Protein AF-A0A524MM52-F1 (afdb_monomer)

Foldseek 3Di:
DDKFFDFAWWAWDWDDDVPDPDTFTAWTQDPNDIDGAPDGWDWDDDPQKIWTFGDHPQKTWTWMQGNVVRIITGGTMDNPRPPPPPPPPDPPPDDDD

Sequence (97 aa):
MTWIRINQEVDAIVQFHPGSSVPALKAINWQGTRRTFVGMPQIEADLESLTYDIRDKWTRYAIRFDRGRQRWTLEGLDDSWIMAPHELPRPKYFPPP

Mean predicted aligned error: 9.6 Å

Secondary structure (DSSP, 8-state):
---EEEEEE-EEEEEPPTT-SS-EEEEEEETTEEEE--SPPEEEE-SSEEEEEEEETTEEEEEEEETTTTEEEEEEEE-TT---TT-SPPP--PPP-

Structure (mmCIF, N/CA/C/O backbone):
data_AF-A0A524MM52-F1
#
_entry.id   AF-A0A524MM52-F1
#
loop_
_atom_site.group_PDB
_atom_site.id
_atom_site.type_symbol
_atom_site.label_atom_id
_atom_site.label_alt_id
_atom_site.label_comp_id
_atom_site.label_asym_id
_atom_site.label_entity_id
_atom_site.label_seq_id
_atom_site.pdbx_PDB_ins_code
_atom_site.Cartn_x
_atom_site.Cartn_y
_atom_site.Cartn_z
_atom_site.occupancy
_atom_site.B_iso_or_equiv
_atom_site.auth_seq_id
_atom_site.auth_comp_id
_atom_site.auth_asym_id
_atom_site.auth_atom_id
_atom_site.pdbx_PDB_model_num
ATOM 1 N N . MET A 1 1 ? 1.943 -6.769 -21.644 1.00 56.22 1 MET A N 1
ATOM 2 C CA . MET A 1 1 ? 1.578 -6.012 -20.431 1.00 56.22 1 MET A CA 1
ATOM 3 C C . MET A 1 1 ? 0.320 -6.643 -19.884 1.00 56.22 1 MET A C 1
ATOM 5 O O . MET A 1 1 ? -0.733 -6.450 -20.483 1.00 56.22 1 MET A O 1
ATOM 9 N N . THR A 1 2 ? 0.426 -7.446 -18.829 1.00 73.44 2 THR A N 1
ATOM 10 C CA . THR A 1 2 ? -0.749 -8.101 -18.242 1.00 73.44 2 THR A CA 1
ATOM 11 C C . THR A 1 2 ? -0.868 -7.645 -16.802 1.00 73.44 2 THR A C 1
ATOM 13 O O . THR A 1 2 ? -0.165 -8.134 -15.929 1.00 73.44 2 THR A O 1
ATOM 16 N N . TRP A 1 3 ? -1.748 -6.676 -16.566 1.00 80.69 3 TRP A N 1
ATOM 17 C CA . TRP A 1 3 ? -2.129 -6.295 -15.213 1.00 80.69 3 TRP A CA 1
ATOM 18 C C . TRP A 1 3 ? -2.826 -7.474 -14.530 1.00 80.69 3 TRP A C 1
ATOM 20 O O . TRP A 1 3 ? -3.850 -7.956 -15.024 1.00 80.69 3 TRP A O 1
ATOM 30 N N . ILE A 1 4 ? -2.300 -7.922 -13.392 1.00 86.12 4 ILE A N 1
ATOM 31 C CA . ILE A 1 4 ? -2.889 -9.012 -12.616 1.00 86.12 4 ILE A CA 1
ATOM 32 C C . ILE A 1 4 ? -3.765 -8.401 -11.526 1.00 86.12 4 ILE A C 1
ATOM 34 O O . ILE A 1 4 ? -3.267 -7.759 -10.602 1.00 86.12 4 ILE A O 1
ATOM 38 N N . ARG A 1 5 ? -5.083 -8.613 -11.617 1.00 88.75 5 ARG A N 1
ATOM 39 C CA . ARG A 1 5 ? -6.022 -8.264 -10.538 1.00 88.75 5 ARG A CA 1
ATOM 40 C C . ARG A 1 5 ? -5.958 -9.321 -9.437 1.00 88.75 5 ARG A C 1
ATOM 42 O O . ARG A 1 5 ? -6.085 -10.505 -9.731 1.00 88.75 5 ARG A O 1
ATOM 49 N N . ILE A 1 6 ? -5.794 -8.885 -8.189 1.00 90.44 6 ILE A N 1
ATOM 50 C CA . ILE A 1 6 ? -5.639 -9.763 -7.016 1.00 90.44 6 ILE A CA 1
ATOM 51 C C . ILE A 1 6 ? -6.786 -9.541 -6.025 1.00 90.44 6 ILE A C 1
ATOM 53 O O . ILE A 1 6 ? -7.436 -10.506 -5.637 1.00 90.44 6 ILE A O 1
ATOM 57 N N . ASN A 1 7 ? -7.073 -8.286 -5.656 1.00 93.25 7 ASN A N 1
ATOM 58 C CA . ASN A 1 7 ? -8.100 -7.911 -4.672 1.00 93.25 7 ASN A CA 1
ATOM 59 C C . ASN A 1 7 ? -8.019 -8.710 -3.358 1.00 93.25 7 ASN A C 1
ATOM 61 O O . ASN A 1 7 ? -9.012 -9.273 -2.894 1.00 93.25 7 ASN A O 1
ATOM 65 N N . GLN A 1 8 ? -6.832 -8.758 -2.756 1.00 95.31 8 GLN A N 1
ATOM 66 C CA . GLN A 1 8 ? -6.579 -9.511 -1.529 1.00 95.31 8 GLN A CA 1
ATOM 67 C C . GLN A 1 8 ? -6.246 -8.584 -0.359 1.00 95.31 8 GLN A C 1
ATOM 69 O O . GLN A 1 8 ? -5.441 -7.668 -0.503 1.00 95.31 8 GLN A O 1
ATOM 74 N N . GLU A 1 9 ? -6.831 -8.847 0.809 1.00 96.69 9 GLU A N 1
ATOM 75 C CA . GLU A 1 9 ? -6.462 -8.173 2.058 1.00 96.69 9 GLU A CA 1
ATOM 76 C C . GLU A 1 9 ? -5.030 -8.540 2.473 1.00 96.69 9 GLU A C 1
ATOM 78 O O . GLU A 1 9 ? -4.629 -9.704 2.406 1.00 96.69 9 GLU A O 1
ATOM 83 N N . VAL A 1 10 ? -4.249 -7.537 2.866 1.00 96.56 10 VAL A N 1
ATOM 84 C CA . VAL A 1 10 ? -2.836 -7.679 3.241 1.00 96.56 10 VAL A CA 1
ATOM 85 C C . VAL A 1 10 ? -2.555 -6.915 4.523 1.00 96.56 10 VAL A C 1
ATOM 87 O O . VAL A 1 10 ? -3.169 -5.882 4.779 1.00 96.56 10 VAL A O 1
ATOM 90 N N . ASP A 1 11 ? -1.577 -7.368 5.301 1.00 96.31 11 ASP A N 1
ATOM 91 C CA . ASP A 1 11 ? -1.061 -6.559 6.404 1.00 96.31 11 ASP A CA 1
ATOM 92 C C . ASP A 1 11 ? -0.086 -5.522 5.853 1.00 96.31 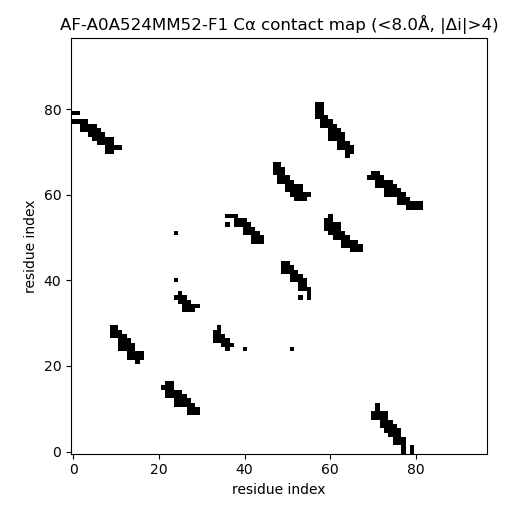11 ASP A C 1
ATOM 94 O O . ASP A 1 11 ? 0.820 -5.862 5.089 1.00 96.31 11 ASP A O 1
ATOM 98 N N . ALA A 1 12 ? -0.234 -4.263 6.259 1.00 94.50 12 ALA A N 1
ATOM 99 C CA . ALA A 1 12 ? 0.636 -3.178 5.827 1.00 94.50 12 ALA A CA 1
ATOM 100 C C . ALA A 1 12 ? 1.467 -2.622 6.984 1.00 94.50 12 ALA A C 1
ATOM 102 O O . ALA A 1 12 ? 0.978 -2.388 8.087 1.00 94.50 12 ALA A O 1
ATOM 103 N N . ILE A 1 13 ? 2.736 -2.346 6.701 1.00 94.38 13 ILE A N 1
ATOM 104 C CA . ILE A 1 13 ? 3.626 -1.595 7.580 1.00 94.38 13 ILE A CA 1
ATOM 105 C C . ILE A 1 13 ? 3.693 -0.178 7.038 1.00 94.38 13 ILE A C 1
ATOM 107 O O . ILE A 1 13 ? 4.143 0.049 5.911 1.00 94.38 13 ILE A O 1
ATOM 111 N N . VAL A 1 14 ? 3.281 0.777 7.861 1.00 93.00 14 VAL A N 1
ATOM 112 C CA . VAL A 1 14 ? 3.227 2.192 7.504 1.00 93.00 14 VAL A CA 1
ATOM 113 C C . VAL A 1 14 ? 4.059 3.033 8.458 1.00 93.00 14 VAL A C 1
ATOM 115 O O . VAL A 1 14 ? 4.237 2.693 9.626 1.00 93.00 14 VAL A O 1
ATOM 118 N N . GLN A 1 15 ? 4.560 4.155 7.955 1.00 90.56 15 GLN A N 1
ATOM 119 C CA . GLN A 1 15 ? 5.198 5.191 8.751 1.00 90.56 15 GLN A CA 1
ATOM 120 C C . GLN A 1 15 ? 4.335 6.451 8.711 1.00 90.56 15 GLN A C 1
ATOM 122 O O . GLN A 1 15 ? 3.991 6.944 7.638 1.00 90.56 15 GLN A O 1
ATOM 127 N N . PHE A 1 16 ? 4.015 6.991 9.883 1.00 87.62 16 PHE A N 1
ATOM 128 C CA . PHE A 1 16 ? 3.370 8.293 10.001 1.00 87.62 16 PHE A CA 1
ATOM 129 C C . PHE A 1 16 ? 4.438 9.366 10.179 1.00 87.62 16 PHE A C 1
ATOM 131 O O . PHE A 1 16 ? 5.300 9.258 11.052 1.00 87.62 16 PHE A O 1
ATOM 138 N N . HIS A 1 17 ? 4.389 10.390 9.333 1.00 84.62 17 HIS A N 1
ATOM 139 C CA . HIS A 1 17 ? 5.267 11.547 9.438 1.00 84.62 17 HIS A CA 1
ATOM 140 C C . HIS A 1 17 ? 4.499 12.714 10.067 1.00 84.62 17 HIS A C 1
ATOM 142 O O . HIS A 1 17 ? 3.362 12.967 9.656 1.00 84.62 17 HIS A O 1
ATOM 148 N N . PRO A 1 18 ? 5.095 13.445 11.027 1.00 87.06 18 PRO A N 1
ATOM 149 C CA . PRO A 1 18 ? 4.509 14.682 11.530 1.00 87.06 18 PRO A CA 1
ATOM 150 C C . PRO A 1 18 ? 4.205 15.641 10.372 1.00 87.06 18 PRO A C 1
ATOM 152 O O . PRO A 1 18 ? 5.065 15.886 9.530 1.00 87.06 18 PRO A O 1
ATOM 155 N N . GLY A 1 19 ? 2.973 16.151 10.313 1.00 82.31 19 GLY A N 1
ATOM 156 C CA . GLY A 1 19 ? 2.515 17.046 9.244 1.00 82.31 19 GLY A CA 1
ATOM 157 C C . GLY A 1 19 ? 1.981 16.355 7.981 1.00 82.31 19 GLY A C 1
ATOM 158 O O . GLY A 1 19 ? 1.460 17.047 7.111 1.00 82.31 19 GLY A O 1
ATOM 159 N N . SER A 1 20 ? 2.042 15.021 7.876 1.00 82.19 20 SER A N 1
ATOM 160 C CA . SER A 1 20 ? 1.399 14.277 6.784 1.00 82.19 20 SER A CA 1
ATOM 161 C C . SER A 1 20 ? 0.012 13.784 7.194 1.00 82.19 20 SER A C 1
ATOM 163 O O . SER A 1 20 ? -0.140 13.112 8.213 1.00 82.19 20 SER A O 1
ATOM 165 N N . SER A 1 21 ? -0.999 14.054 6.368 1.00 81.50 21 SER A N 1
ATOM 166 C CA . SER A 1 21 ? -2.359 13.508 6.516 1.00 81.50 21 SER A CA 1
ATOM 167 C C . SER A 1 21 ? -2.501 12.079 5.977 1.00 81.50 21 SER A C 1
ATOM 169 O O . SER A 1 21 ? -3.566 11.468 6.086 1.00 81.50 21 SER A O 1
ATOM 171 N N . VAL A 1 22 ? -1.431 11.548 5.380 1.00 86.81 22 VAL A N 1
ATOM 172 C CA . VAL A 1 22 ? -1.406 10.273 4.667 1.00 86.81 22 VAL A CA 1
ATOM 173 C C . VAL A 1 22 ? -0.249 9.418 5.199 1.00 86.81 22 VAL A C 1
ATOM 175 O O . VAL A 1 22 ? 0.889 9.901 5.253 1.00 86.81 22 VAL A O 1
ATOM 178 N N . PRO A 1 23 ? -0.495 8.155 5.599 1.00 88.56 23 PRO A N 1
ATOM 179 C CA . PRO A 1 23 ? 0.576 7.254 6.004 1.00 88.56 23 PRO A CA 1
ATOM 180 C C . PRO A 1 23 ? 1.475 6.902 4.817 1.00 88.56 23 PRO A C 1
ATOM 182 O O . PRO A 1 23 ? 0.993 6.610 3.722 1.00 88.56 23 PRO A O 1
ATOM 185 N N . ALA A 1 24 ? 2.786 6.866 5.044 1.00 89.88 24 ALA A N 1
ATOM 186 C CA . ALA A 1 24 ? 3.741 6.367 4.066 1.00 89.88 24 ALA A CA 1
ATOM 187 C C . ALA A 1 24 ? 3.796 4.835 4.137 1.00 89.88 24 ALA A C 1
ATOM 189 O O . ALA A 1 24 ? 4.269 4.272 5.128 1.00 89.88 24 ALA A O 1
ATOM 190 N N . LEU A 1 25 ? 3.330 4.156 3.089 1.00 91.88 25 LEU A N 1
ATOM 191 C CA . LEU A 1 25 ? 3.375 2.699 2.993 1.00 91.88 25 LEU A CA 1
ATOM 192 C C . LEU A 1 25 ? 4.820 2.213 2.791 1.00 91.88 25 LEU A C 1
ATOM 194 O O . LEU A 1 25 ? 5.474 2.580 1.820 1.00 91.88 25 LEU A O 1
ATOM 198 N N . LYS A 1 26 ? 5.330 1.401 3.726 1.00 93.25 26 LYS A N 1
ATOM 199 C CA . LYS A 1 26 ? 6.715 0.892 3.722 1.00 93.25 26 LYS A CA 1
ATOM 200 C C . LYS A 1 26 ? 6.819 -0.551 3.273 1.00 93.25 26 LYS A C 1
ATOM 202 O O . LYS A 1 26 ? 7.802 -0.922 2.639 1.00 93.25 26 LYS A O 1
ATOM 207 N N . ALA A 1 27 ? 5.858 -1.381 3.651 1.00 94.56 27 ALA A N 1
ATOM 208 C CA . ALA A 1 27 ? 5.845 -2.777 3.257 1.00 94.56 27 ALA A CA 1
ATOM 209 C C . ALA A 1 27 ? 4.437 -3.356 3.341 1.00 94.56 27 ALA A C 1
ATOM 211 O O . ALA A 1 27 ? 3.601 -2.840 4.080 1.00 94.56 27 ALA A O 1
ATOM 212 N N . ILE A 1 28 ? 4.225 -4.473 2.655 1.00 95.25 28 ILE A N 1
ATOM 213 C CA . ILE A 1 28 ? 3.089 -5.363 2.899 1.00 95.25 28 ILE A CA 1
ATOM 214 C C . ILE A 1 28 ? 3.567 -6.775 3.212 1.00 95.25 28 ILE A C 1
ATOM 216 O O . ILE A 1 28 ? 4.649 -7.187 2.784 1.00 95.25 28 ILE A O 1
ATOM 220 N N . ASN A 1 29 ? 2.749 -7.527 3.936 1.00 95.38 29 ASN A N 1
ATOM 221 C CA . ASN A 1 29 ? 2.867 -8.969 4.040 1.00 95.38 29 ASN A CA 1
ATOM 222 C C . ASN A 1 29 ? 1.857 -9.614 3.092 1.00 95.38 29 ASN A C 1
ATOM 224 O O . ASN A 1 29 ? 0.648 -9.455 3.253 1.00 95.38 29 ASN A O 1
ATOM 228 N N . TRP A 1 30 ? 2.357 -10.321 2.085 1.00 92.06 30 TRP A N 1
ATOM 229 C CA . TRP A 1 30 ? 1.527 -10.962 1.074 1.00 92.06 30 TRP A CA 1
ATOM 230 C C . TRP A 1 30 ? 2.065 -12.362 0.787 1.00 92.06 30 TRP A C 1
ATOM 232 O O . TRP A 1 30 ? 3.261 -12.540 0.559 1.00 92.06 30 TRP A O 1
ATOM 242 N N . GLN A 1 31 ? 1.186 -13.368 0.849 1.00 90.81 31 GLN A N 1
ATOM 243 C CA . GLN A 1 31 ? 1.541 -14.789 0.694 1.00 90.81 31 GLN A CA 1
ATOM 244 C C . GLN A 1 31 ? 2.673 -15.248 1.638 1.00 90.81 31 GLN A C 1
ATOM 246 O O . GLN A 1 31 ? 3.578 -15.981 1.246 1.00 90.81 31 GLN A O 1
ATOM 251 N N . GLY A 1 32 ? 2.663 -14.765 2.885 1.00 89.31 32 GLY A N 1
ATOM 252 C CA . GLY A 1 32 ? 3.689 -15.084 3.887 1.00 89.31 32 GLY A CA 1
ATOM 253 C C . GLY A 1 32 ? 5.059 -14.449 3.626 1.00 89.31 32 GLY A C 1
ATOM 254 O O . GLY A 1 32 ? 6.007 -14.721 4.358 1.00 89.31 32 GLY A O 1
ATOM 255 N N . THR A 1 33 ? 5.180 -13.602 2.599 1.00 90.50 33 THR A N 1
ATOM 256 C CA . THR A 1 33 ? 6.413 -12.893 2.260 1.00 90.50 33 THR A CA 1
ATOM 257 C C . THR A 1 33 ? 6.243 -11.396 2.481 1.00 90.50 33 THR A C 1
ATOM 259 O O . THR A 1 33 ? 5.343 -10.756 1.932 1.00 90.50 33 THR A O 1
ATOM 262 N N . ARG A 1 34 ? 7.177 -10.799 3.226 1.00 93.88 34 ARG A N 1
ATOM 263 C CA . ARG A 1 34 ? 7.256 -9.345 3.369 1.00 93.88 34 ARG A CA 1
ATOM 264 C C . ARG A 1 34 ? 7.829 -8.716 2.098 1.00 93.88 34 ARG A C 1
ATOM 266 O O . ARG A 1 34 ? 8.971 -8.981 1.726 1.00 93.88 34 ARG A O 1
ATOM 273 N N . ARG A 1 35 ? 7.059 -7.832 1.467 1.00 91.00 35 ARG A N 1
ATOM 274 C CA . ARG A 1 35 ? 7.485 -6.988 0.345 1.00 91.00 35 ARG A CA 1
ATOM 275 C C . ARG A 1 35 ? 7.746 -5.584 0.868 1.00 91.00 35 ARG A C 1
ATOM 277 O O . ARG A 1 35 ? 6.811 -4.898 1.263 1.00 91.00 35 ARG A O 1
ATOM 284 N N . THR A 1 36 ? 9.014 -5.188 0.924 1.00 92.44 36 THR A N 1
ATOM 285 C CA . THR A 1 36 ? 9.424 -3.843 1.348 1.00 92.44 36 THR A CA 1
ATOM 286 C C . THR A 1 36 ? 9.562 -2.946 0.128 1.00 92.44 36 THR A C 1
ATOM 288 O O . THR A 1 36 ? 10.215 -3.327 -0.838 1.00 92.44 36 THR A O 1
ATOM 291 N N . PHE A 1 37 ? 8.984 -1.753 0.195 1.00 90.25 37 PHE A N 1
ATOM 292 C CA . PHE A 1 37 ? 9.001 -0.773 -0.879 1.00 90.25 37 PHE A CA 1
ATOM 293 C C . PHE A 1 37 ? 10.087 0.272 -0.633 1.00 90.25 37 PHE A C 1
ATOM 295 O O . PHE A 1 37 ? 10.184 0.835 0.459 1.00 90.25 37 PHE A O 1
ATOM 302 N N . VAL A 1 38 ? 10.910 0.521 -1.650 1.00 83.12 38 VAL A N 1
ATOM 303 C CA . VAL A 1 38 ? 12.011 1.498 -1.583 1.00 83.12 38 VAL A CA 1
ATOM 304 C C . VAL A 1 38 ? 11.632 2.827 -2.254 1.00 83.12 38 VAL A C 1
ATOM 306 O O . VAL A 1 38 ? 12.177 3.871 -1.905 1.00 83.12 38 VAL A O 1
ATOM 309 N N . GLY A 1 39 ? 10.681 2.804 -3.193 1.00 72.12 39 GLY A N 1
ATOM 310 C CA . GLY A 1 39 ? 10.218 3.983 -3.928 1.00 72.12 39 GLY A CA 1
ATOM 311 C C . GLY A 1 39 ? 9.209 4.846 -3.165 1.00 72.12 39 GLY A C 1
ATOM 312 O O . GLY A 1 39 ? 8.597 4.410 -2.190 1.00 72.12 39 GLY A O 1
ATOM 313 N N . MET A 1 40 ? 9.014 6.078 -3.643 1.00 78.12 40 MET A N 1
ATOM 314 C CA . MET A 1 40 ? 7.906 6.927 -3.204 1.00 78.12 40 MET A CA 1
ATOM 315 C C . MET A 1 40 ? 6.635 6.532 -3.971 1.00 78.12 40 MET A C 1
ATOM 317 O O . MET A 1 40 ? 6.645 6.623 -5.200 1.00 78.12 40 MET A O 1
ATOM 321 N N . PRO A 1 41 ? 5.562 6.088 -3.290 1.00 86.62 41 PRO A N 1
ATOM 322 C CA . PRO A 1 41 ? 4.284 5.860 -3.948 1.00 86.62 41 PRO A CA 1
ATOM 323 C C . PRO A 1 41 ? 3.741 7.152 -4.549 1.00 86.62 41 PRO A C 1
ATOM 325 O O . PRO A 1 41 ? 3.812 8.207 -3.914 1.00 86.62 41 PRO A O 1
ATOM 328 N N . GLN A 1 42 ? 3.099 7.046 -5.708 1.00 90.31 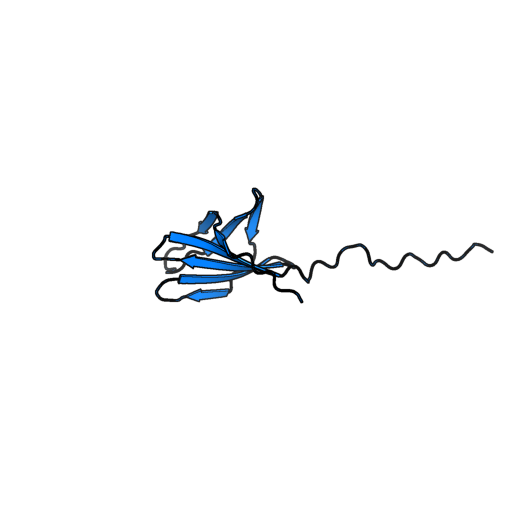42 GLN A N 1
ATOM 329 C CA . GLN A 1 42 ? 2.072 8.014 -6.070 1.00 90.31 42 GLN A CA 1
ATOM 330 C C . GLN A 1 42 ? 0.821 7.673 -5.259 1.00 90.31 42 GLN A C 1
ATOM 332 O O . GLN A 1 42 ? 0.423 6.510 -5.191 1.00 90.31 42 GLN A O 1
ATOM 337 N N . ILE A 1 43 ? 0.244 8.674 -4.595 1.00 91.75 43 ILE A N 1
ATOM 338 C CA . ILE A 1 43 ? -0.901 8.472 -3.710 1.00 91.75 43 ILE A CA 1
ATOM 339 C C . ILE A 1 43 ? -2.068 9.300 -4.215 1.00 91.75 43 ILE A C 1
ATOM 341 O O . ILE A 1 43 ? -1.961 10.518 -4.350 1.00 91.75 43 ILE A O 1
ATOM 345 N N . GLU A 1 44 ? -3.185 8.628 -4.441 1.00 92.69 44 GLU A N 1
ATOM 346 C CA . GLU A 1 44 ? -4.475 9.240 -4.717 1.00 92.69 44 GLU A CA 1
ATOM 347 C C . GLU A 1 44 ? -5.339 9.095 -3.467 1.00 92.69 44 GLU A C 1
ATOM 349 O O . GLU A 1 44 ? -5.450 8.014 -2.887 1.00 92.69 44 GLU A O 1
ATOM 354 N N . ALA A 1 45 ? -5.879 10.212 -2.989 1.00 90.75 45 ALA A N 1
ATOM 355 C CA . ALA A 1 45 ? -6.619 10.265 -1.740 1.00 90.75 45 ALA A CA 1
ATOM 356 C C . ALA A 1 45 ? -8.073 10.639 -2.005 1.00 90.75 45 ALA A C 1
ATOM 358 O O . ALA A 1 45 ? -8.355 11.748 -2.453 1.00 90.75 45 ALA A O 1
ATOM 359 N N . ASP A 1 46 ? -8.971 9.736 -1.632 1.00 90.06 46 ASP A N 1
ATOM 360 C CA . ASP A 1 46 ? -10.407 9.966 -1.585 1.00 90.06 46 ASP A CA 1
ATOM 361 C C . ASP A 1 46 ? -10.877 10.128 -0.133 1.00 90.06 46 ASP A C 1
ATOM 363 O O . ASP A 1 46 ? -10.147 9.864 0.831 1.00 90.06 46 ASP A O 1
ATOM 367 N N . LEU A 1 47 ? -12.135 10.544 0.037 1.00 89.06 47 LEU A N 1
ATOM 368 C CA . LEU A 1 47 ? -12.763 10.683 1.356 1.00 89.06 47 LEU A CA 1
ATOM 369 C C . LEU A 1 47 ? -12.732 9.370 2.153 1.00 89.06 47 LEU A C 1
ATOM 371 O O . LEU A 1 47 ? -12.455 9.378 3.352 1.00 89.06 47 LEU A O 1
ATOM 375 N N . GLU A 1 48 ? -12.979 8.244 1.483 1.00 92.81 48 GLU A N 1
ATOM 376 C CA . GLU A 1 48 ? -13.103 6.933 2.127 1.00 92.81 48 GLU A CA 1
ATOM 377 C C . GLU A 1 48 ? -11.863 6.052 1.961 1.00 92.81 48 GLU A C 1
ATOM 379 O O . GLU A 1 48 ? -11.709 5.065 2.682 1.00 92.81 48 GLU A O 1
ATOM 384 N N . SER A 1 49 ? -10.952 6.389 1.043 1.00 94.94 49 SER A N 1
ATOM 385 C CA . SER A 1 49 ? -9.823 5.515 0.732 1.00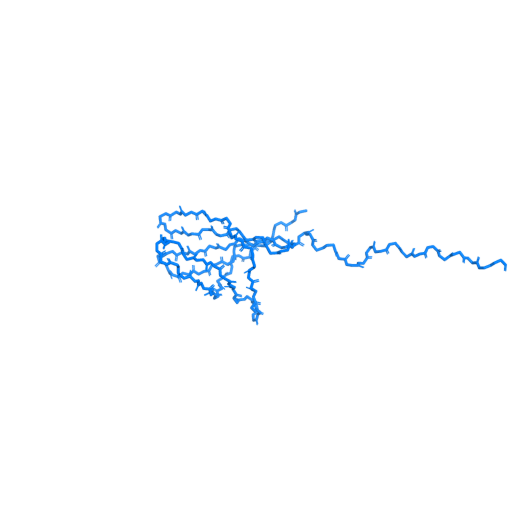 94.94 49 SER A CA 1
ATOM 386 C C . SER A 1 49 ? -8.551 6.250 0.318 1.00 94.94 49 SER A C 1
ATOM 388 O O . SER A 1 49 ? -8.555 7.442 0.028 1.00 94.94 49 SER A O 1
ATOM 390 N N . LEU A 1 50 ? -7.432 5.537 0.362 1.00 94.44 50 LEU A N 1
ATOM 391 C CA . LEU A 1 50 ? -6.143 5.974 -0.154 1.00 94.44 50 LEU A CA 1
ATOM 392 C C . LEU A 1 50 ? -5.627 4.903 -1.105 1.00 94.44 50 LEU A C 1
ATOM 394 O O . LEU A 1 50 ? -5.454 3.759 -0.688 1.00 94.44 50 LEU A O 1
ATOM 398 N N . THR A 1 51 ? -5.345 5.270 -2.344 1.00 95.19 51 THR A N 1
ATOM 399 C CA . THR A 1 51 ? -4.788 4.370 -3.352 1.00 95.19 51 THR A CA 1
ATOM 400 C C . THR A 1 51 ? -3.315 4.688 -3.538 1.00 95.19 51 THR A C 1
ATOM 402 O O . THR A 1 51 ? -2.932 5.825 -3.797 1.00 95.19 51 THR A O 1
ATOM 405 N N . TYR A 1 52 ? -2.483 3.67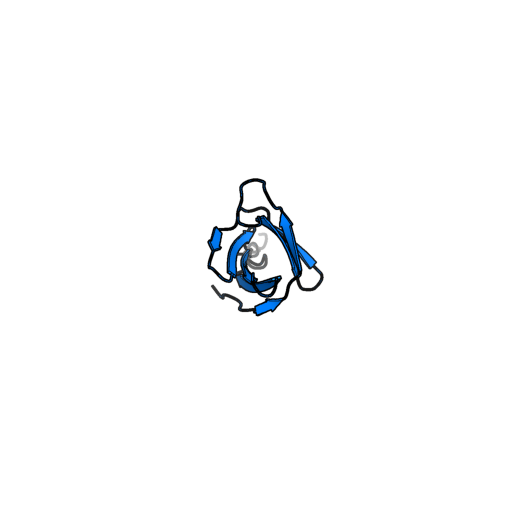0 -3.376 1.00 94.44 52 TYR A N 1
ATOM 406 C CA . TYR A 1 52 ? -1.036 3.726 -3.473 1.00 94.44 52 TYR A CA 1
ATOM 407 C C . TYR A 1 52 ? -0.603 2.990 -4.729 1.00 94.44 52 TYR A C 1
ATOM 409 O O . TYR A 1 52 ? -0.774 1.774 -4.835 1.00 94.44 52 TYR A O 1
ATOM 417 N N . ASP A 1 53 ? 0.011 3.725 -5.644 1.00 93.25 53 ASP A N 1
ATOM 418 C CA . ASP A 1 53 ? 0.703 3.172 -6.794 1.00 93.25 53 ASP A CA 1
ATOM 419 C C . ASP A 1 53 ? 2.201 3.148 -6.512 1.00 93.25 53 ASP A C 1
ATOM 421 O O . ASP A 1 53 ? 2.857 4.189 -6.406 1.00 93.25 53 ASP A O 1
ATOM 425 N N . ILE A 1 54 ? 2.740 1.948 -6.316 1.00 91.75 54 ILE A N 1
ATOM 426 C CA . ILE A 1 54 ? 4.132 1.751 -5.929 1.00 91.75 54 ILE A CA 1
ATOM 427 C C . ILE A 1 54 ? 4.861 1.028 -7.039 1.00 91.75 54 ILE A C 1
ATOM 429 O O . ILE A 1 54 ? 4.541 -0.110 -7.373 1.00 91.75 54 ILE A O 1
ATOM 433 N N . ARG A 1 55 ? 5.929 1.648 -7.533 1.00 88.19 55 ARG A N 1
ATOM 434 C CA . ARG A 1 55 ? 6.899 0.983 -8.396 1.00 88.19 55 ARG A CA 1
ATOM 435 C C . ARG A 1 55 ? 8.107 0.552 -7.574 1.00 88.19 55 ARG A C 1
ATOM 437 O O . ARG A 1 55 ? 8.889 1.390 -7.130 1.00 88.19 55 ARG A O 1
ATOM 444 N N . ASP A 1 56 ? 8.268 -0.753 -7.397 1.00 85.06 56 ASP A N 1
ATOM 445 C CA . ASP A 1 56 ? 9.473 -1.350 -6.824 1.00 85.06 56 ASP A CA 1
ATOM 446 C C . ASP A 1 56 ? 10.214 -2.135 -7.908 1.00 85.06 56 ASP A C 1
ATOM 448 O O . ASP A 1 56 ? 9.763 -3.183 -8.374 1.00 85.06 56 ASP A O 1
ATOM 452 N N . LYS A 1 57 ? 11.359 -1.594 -8.341 1.00 82.31 57 LYS A N 1
ATOM 453 C CA . LYS A 1 57 ? 12.156 -2.106 -9.466 1.00 82.31 57 LYS A CA 1
ATOM 454 C C . LYS A 1 57 ? 11.305 -2.274 -10.738 1.00 82.31 57 LYS A C 1
ATOM 456 O O . LYS A 1 57 ? 10.978 -1.303 -11.423 1.00 82.31 57 LYS A O 1
ATOM 461 N N . TRP A 1 58 ? 10.961 -3.521 -11.034 1.00 81.81 58 TRP A N 1
ATOM 462 C CA . TRP A 1 58 ? 10.278 -3.996 -12.230 1.00 81.81 58 TRP A CA 1
ATOM 463 C C . TRP A 1 58 ? 8.804 -4.311 -11.977 1.00 81.81 58 TRP A C 1
ATOM 465 O O . TRP A 1 58 ? 8.081 -4.617 -12.920 1.00 81.81 58 TRP A O 1
ATOM 475 N N . THR A 1 59 ? 8.364 -4.232 -10.720 1.00 86.50 59 THR A N 1
ATOM 476 C CA . THR A 1 59 ? 7.004 -4.566 -10.324 1.00 86.50 59 THR A CA 1
ATOM 477 C C . THR A 1 59 ? 6.266 -3.312 -9.882 1.00 86.50 59 THR A C 1
ATOM 479 O O . THR A 1 59 ? 6.743 -2.548 -9.040 1.00 86.50 59 THR A O 1
ATOM 482 N N . ARG A 1 60 ? 5.087 -3.096 -10.456 1.00 90.31 60 ARG A N 1
ATOM 483 C CA . ARG A 1 60 ? 4.128 -2.091 -10.002 1.00 90.31 60 ARG A CA 1
ATOM 484 C C . ARG A 1 60 ? 3.095 -2.769 -9.112 1.00 90.31 60 ARG A C 1
ATOM 486 O O . ARG A 1 60 ? 2.623 -3.847 -9.453 1.00 90.31 60 ARG A O 1
ATOM 493 N N . TYR A 1 61 ? 2.743 -2.140 -8.001 1.00 91.94 61 TYR A N 1
ATOM 494 C CA . TYR A 1 61 ? 1.736 -2.596 -7.049 1.00 91.94 61 TYR A CA 1
ATOM 495 C C . TYR A 1 61 ? 0.676 -1.504 -6.907 1.00 91.94 61 TYR A C 1
ATOM 497 O O . TYR A 1 61 ? 1.031 -0.352 -6.663 1.00 91.94 61 TYR A O 1
ATOM 505 N N . ALA A 1 62 ? -0.602 -1.866 -7.019 1.00 94.69 62 ALA A N 1
ATOM 506 C CA . ALA A 1 62 ? -1.712 -1.011 -6.605 1.00 94.69 62 ALA A CA 1
ATOM 507 C C . ALA A 1 62 ? -2.255 -1.517 -5.274 1.00 94.69 62 ALA A C 1
ATOM 509 O O . ALA A 1 62 ? -2.703 -2.663 -5.167 1.00 94.69 62 ALA A O 1
ATOM 510 N N . ILE A 1 63 ? -2.187 -0.672 -4.253 1.00 95.50 63 ILE A N 1
ATOM 511 C CA . ILE A 1 63 ? -2.598 -1.007 -2.895 1.00 95.50 63 ILE A CA 1
ATOM 512 C C . ILE A 1 63 ? -3.580 0.050 -2.415 1.00 95.50 63 ILE A C 1
ATOM 514 O O . ILE A 1 63 ? -3.263 1.232 -2.423 1.00 95.50 63 ILE A O 1
ATOM 518 N N . ARG A 1 64 ? -4.749 -0.366 -1.940 1.00 96.50 64 ARG A N 1
ATOM 519 C CA . ARG A 1 64 ? -5.763 0.535 -1.394 1.00 96.50 64 ARG A CA 1
ATOM 520 C C . ARG A 1 64 ? -5.877 0.379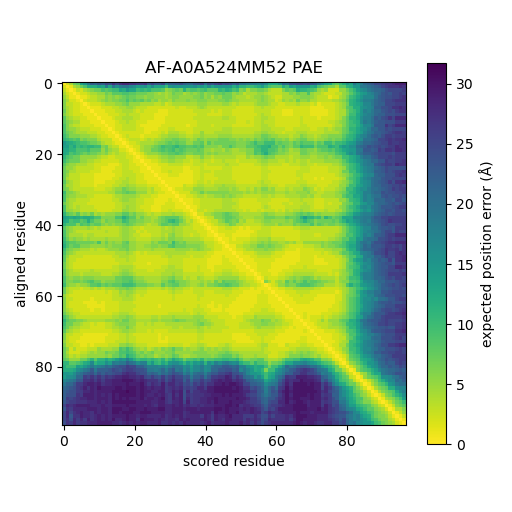 0.113 1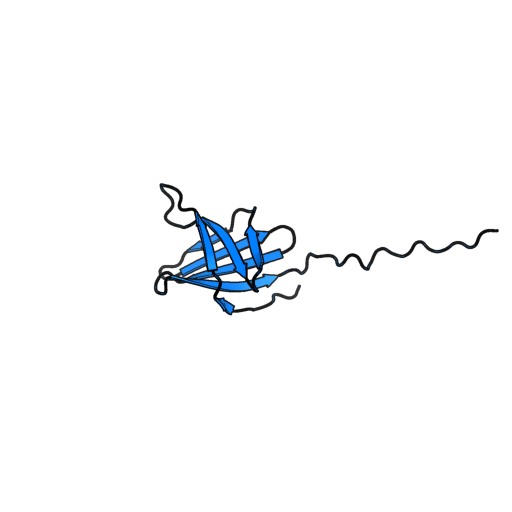.00 96.50 64 ARG A C 1
ATOM 522 O O . ARG A 1 64 ? -5.966 -0.738 0.619 1.00 96.50 64 ARG A O 1
ATOM 529 N N . PHE A 1 65 ? -5.922 1.496 0.824 1.00 96.06 65 PHE A N 1
ATOM 530 C CA . PHE A 1 65 ? -6.324 1.570 2.221 1.00 96.06 65 PHE A CA 1
ATOM 531 C C . PHE A 1 65 ? -7.743 2.113 2.321 1.00 96.06 65 PHE A C 1
ATOM 533 O O . PHE A 1 65 ? -8.014 3.242 1.923 1.00 96.06 65 PHE A O 1
ATOM 540 N N . ASP A 1 66 ? -8.645 1.312 2.868 1.00 94.88 66 ASP A N 1
ATOM 541 C CA . ASP A 1 66 ? -10.007 1.704 3.204 1.00 94.88 66 ASP A CA 1
ATOM 542 C C . ASP A 1 66 ? -10.016 2.321 4.607 1.00 94.88 66 ASP A C 1
ATOM 544 O O . ASP A 1 66 ? -9.731 1.638 5.595 1.00 94.88 66 ASP A O 1
ATOM 548 N N . ARG A 1 67 ? -10.317 3.621 4.700 1.00 90.50 67 ARG A N 1
ATOM 549 C CA . ARG A 1 67 ? -10.275 4.376 5.961 1.00 90.50 67 ARG A CA 1
ATOM 550 C C . ARG A 1 67 ? -11.386 3.949 6.914 1.00 90.50 67 ARG A C 1
ATOM 552 O O . ARG A 1 67 ? -11.157 3.908 8.120 1.00 90.50 67 ARG A O 1
ATOM 559 N N . GLY A 1 68 ? -12.568 3.631 6.385 1.00 91.69 68 GLY A N 1
ATOM 560 C CA . GLY A 1 68 ? -13.732 3.2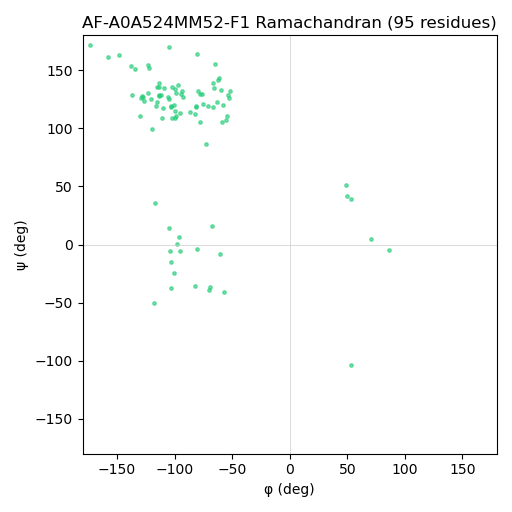46 7.184 1.00 91.69 68 GLY A CA 1
ATOM 561 C C . GLY A 1 68 ? -13.562 1.872 7.823 1.00 91.69 68 GLY A C 1
ATOM 562 O O . GLY A 1 68 ? -13.923 1.671 8.980 1.00 91.69 68 GLY A O 1
ATOM 563 N N . ARG A 1 69 ? -12.965 0.931 7.086 1.00 93.38 69 ARG A N 1
ATOM 564 C CA . ARG A 1 69 ? -12.722 -0.446 7.549 1.00 93.38 69 ARG A CA 1
ATOM 565 C C . ARG A 1 69 ? -11.329 -0.666 8.131 1.00 93.38 69 ARG A C 1
ATOM 567 O O . ARG A 1 69 ? -11.058 -1.759 8.612 1.00 93.38 69 ARG A O 1
ATOM 574 N N . GLN A 1 70 ? -10.459 0.341 8.058 1.00 92.12 70 GLN A N 1
ATOM 575 C CA . GLN A 1 70 ? -9.038 0.257 8.411 1.00 92.12 70 GLN A CA 1
ATOM 576 C C . GLN A 1 70 ? -8.332 -0.939 7.751 1.00 92.12 70 GLN A C 1
ATOM 578 O O . GLN A 1 70 ? -7.525 -1.628 8.371 1.00 92.12 70 GLN A O 1
ATOM 583 N N . ARG A 1 71 ? -8.643 -1.190 6.474 1.00 95.62 71 ARG A N 1
ATOM 584 C CA . ARG A 1 71 ? -8.212 -2.386 5.740 1.00 95.62 71 ARG A CA 1
ATOM 585 C C . ARG A 1 71 ? -7.288 -2.035 4.587 1.00 95.62 71 ARG A C 1
ATOM 587 O O . ARG A 1 71 ? -7.607 -1.157 3.790 1.00 95.62 71 ARG A O 1
ATOM 594 N N . TRP A 1 72 ? -6.204 -2.788 4.440 1.00 96.50 72 TRP A N 1
ATOM 595 C CA . TRP A 1 72 ? -5.308 -2.706 3.288 1.00 96.50 72 TRP A CA 1
ATOM 596 C C . TRP A 1 72 ? -5.606 -3.827 2.296 1.00 96.50 72 TRP A C 1
ATOM 598 O O . TRP A 1 72 ? -5.768 -4.981 2.680 1.00 96.50 72 TRP A O 1
ATOM 608 N N . THR A 1 73 ? -5.690 -3.491 1.013 1.00 97.12 73 THR A N 1
ATOM 609 C CA . THR A 1 73 ? -5.979 -4.434 -0.072 1.00 97.12 73 THR A CA 1
ATOM 610 C C . THR A 1 73 ? -4.939 -4.278 -1.171 1.00 97.12 73 THR A C 1
ATOM 612 O O . THR A 1 73 ? -4.755 -3.181 -1.688 1.00 97.12 73 THR A O 1
ATOM 615 N N . LEU A 1 74 ? -4.279 -5.367 -1.556 1.00 96.06 74 LEU A N 1
ATOM 616 C CA . LEU A 1 74 ? -3.518 -5.447 -2.798 1.00 96.06 74 LEU A CA 1
ATOM 617 C C . LEU A 1 74 ? -4.506 -5.655 -3.950 1.00 96.06 74 LEU A C 1
ATOM 619 O O . LEU A 1 74 ? -5.072 -6.738 -4.110 1.00 96.06 74 LEU A O 1
ATOM 623 N N . GLU A 1 75 ? -4.740 -4.610 -4.735 1.00 94.75 75 GLU A N 1
ATOM 624 C CA . GLU A 1 75 ? -5.722 -4.614 -5.825 1.00 94.75 75 GLU A CA 1
ATOM 625 C C . GLU A 1 75 ? -5.148 -5.246 -7.090 1.00 94.75 75 GLU A C 1
ATOM 627 O O . GLU A 1 75 ? -5.830 -5.999 -7.793 1.00 94.75 75 GLU A O 1
ATOM 632 N N . GLY A 1 76 ? -3.859 -5.029 -7.339 1.00 90.62 76 GLY A N 1
ATOM 633 C CA . GLY A 1 76 ? -3.164 -5.719 -8.408 1.00 90.62 76 GLY A CA 1
ATOM 634 C C . GLY A 1 76 ? -1.670 -5.469 -8.442 1.00 90.62 76 GLY A C 1
ATOM 635 O O . GLY A 1 76 ? -1.132 -4.634 -7.710 1.00 90.62 76 GLY A O 1
ATOM 636 N N . LEU A 1 77 ? -1.013 -6.235 -9.304 1.00 90.44 77 LEU A N 1
ATOM 637 C CA . LEU A 1 77 ? 0.398 -6.080 -9.608 1.00 90.44 77 LEU A CA 1
ATOM 638 C C . LEU A 1 77 ? 0.660 -6.230 -11.105 1.00 90.44 77 LEU A C 1
ATOM 640 O O . LEU A 1 77 ? -0.080 -6.907 -11.820 1.00 90.44 77 LEU A O 1
ATOM 644 N N . ASP A 1 78 ? 1.734 -5.601 -11.560 1.00 86.44 78 ASP A N 1
ATOM 645 C CA . ASP A 1 78 ? 2.292 -5.766 -12.898 1.00 86.44 78 ASP A CA 1
ATOM 646 C C . ASP A 1 78 ? 3.789 -6.035 -12.767 1.00 86.44 78 ASP A C 1
A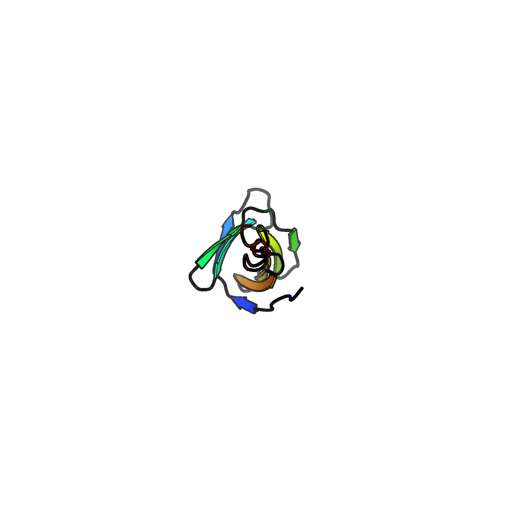TOM 648 O O . ASP A 1 78 ? 4.549 -5.155 -12.364 1.00 86.44 78 ASP A O 1
ATOM 652 N N . ASP A 1 79 ? 4.202 -7.261 -13.073 1.00 74.69 79 ASP A N 1
ATOM 653 C CA . ASP A 1 79 ? 5.578 -7.754 -13.046 1.00 74.69 79 ASP A CA 1
ATOM 654 C C . ASP A 1 79 ? 6.184 -7.906 -14.453 1.00 74.69 79 ASP A C 1
ATOM 656 O O . ASP A 1 79 ? 7.261 -8.484 -14.607 1.00 74.69 79 ASP A O 1
ATOM 660 N N . SER A 1 80 ? 5.547 -7.322 -15.479 1.00 64.31 80 SER A N 1
ATOM 661 C CA . SER A 1 80 ? 5.912 -7.478 -16.899 1.00 64.31 80 SER A CA 1
ATOM 662 C C . SER A 1 80 ? 7.332 -7.009 -17.264 1.00 64.31 80 SER A C 1
ATOM 664 O O . SER A 1 80 ? 7.761 -7.216 -18.397 1.00 64.31 80 SER A O 1
ATOM 666 N N . TRP A 1 81 ? 8.067 -6.361 -16.354 1.00 53.88 81 TRP A N 1
ATOM 667 C CA . TRP A 1 81 ? 9.454 -5.934 -16.577 1.00 53.88 81 TRP A CA 1
ATOM 668 C C . TRP A 1 81 ? 10.500 -6.892 -16.000 1.00 53.88 81 TRP A C 1
ATOM 670 O O . TRP A 1 81 ? 11.700 -6.645 -16.137 1.00 53.88 81 TRP A O 1
ATOM 680 N N . ILE A 1 82 ? 10.083 -7.993 -15.373 1.00 53.56 82 ILE A N 1
ATOM 681 C CA . ILE A 1 82 ? 10.979 -9.113 -15.105 1.00 53.56 82 ILE A CA 1
ATOM 682 C C . ILE A 1 82 ? 11.217 -9.792 -16.457 1.00 53.56 82 ILE A C 1
ATOM 684 O O . ILE A 1 82 ? 10.504 -10.719 -16.832 1.00 53.56 82 ILE A O 1
ATOM 688 N N . MET A 1 83 ? 12.207 -9.310 -17.221 1.00 45.59 83 MET A N 1
ATOM 689 C CA . MET A 1 83 ? 12.785 -10.119 -18.292 1.00 45.59 83 MET A CA 1
ATOM 690 C C . MET A 1 83 ? 13.238 -11.414 -17.637 1.00 45.59 83 MET A C 1
ATOM 692 O O . MET A 1 83 ? 14.184 -11.438 -16.848 1.00 45.59 83 MET A O 1
ATOM 696 N N . ALA A 1 84 ? 12.504 -12.486 -17.893 1.00 49.38 84 ALA A N 1
ATOM 697 C CA . ALA A 1 84 ? 12.904 -13.780 -17.414 1.00 49.38 84 ALA A CA 1
ATOM 698 C C . ALA A 1 84 ? 14.295 -14.085 -18.015 1.00 49.38 84 ALA A C 1
ATOM 700 O O . ALA A 1 84 ? 14.499 -13.873 -19.210 1.00 49.38 84 ALA A O 1
ATOM 701 N N . PRO A 1 85 ? 15.275 -14.560 -17.228 1.00 51.53 85 PRO A N 1
ATOM 702 C CA . PRO A 1 85 ? 16.656 -14.742 -17.689 1.00 51.53 85 PRO A CA 1
ATOM 703 C C . PRO A 1 85 ? 16.846 -15.849 -18.750 1.00 51.53 85 PRO A C 1
ATOM 705 O O . PRO A 1 85 ? 17.968 -16.288 -18.980 1.00 51.53 85 PRO A O 1
ATOM 708 N N . HIS A 1 86 ? 15.784 -16.329 -19.405 1.00 49.16 86 HIS A N 1
ATOM 709 C CA . HIS A 1 86 ? 15.836 -17.463 -20.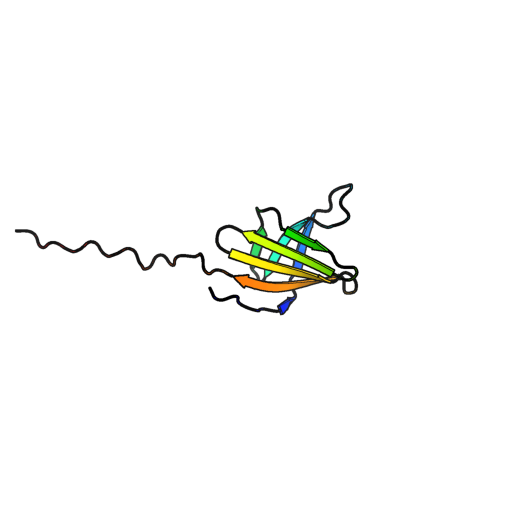330 1.00 49.16 86 HIS A CA 1
ATOM 710 C C . HIS A 1 86 ? 15.965 -17.097 -21.819 1.00 49.16 86 HIS A C 1
ATOM 712 O O . HIS A 1 86 ? 15.971 -18.001 -22.650 1.00 49.16 86 HIS A O 1
ATOM 718 N N . GLU A 1 87 ? 16.154 -15.822 -22.170 1.00 46.59 87 GLU A N 1
ATOM 719 C CA . GLU A 1 87 ? 16.432 -15.393 -23.554 1.00 46.59 87 GLU A CA 1
ATOM 720 C C . GLU A 1 87 ? 17.809 -14.734 -23.726 1.00 46.59 87 GLU A C 1
ATOM 722 O O . GLU A 1 87 ? 17.991 -13.836 -24.545 1.00 46.59 87 GLU A O 1
ATOM 727 N N . LEU A 1 88 ? 18.835 -15.202 -23.009 1.00 51.59 88 LEU A N 1
ATOM 728 C CA . LEU A 1 88 ? 20.185 -15.027 -23.548 1.00 51.59 88 LEU A CA 1
ATOM 729 C C . LEU A 1 88 ? 20.276 -15.897 -24.816 1.00 51.59 88 LEU A C 1
ATOM 731 O O . LEU A 1 88 ? 20.116 -17.119 -24.705 1.00 51.59 88 LEU A O 1
ATOM 735 N N . PRO A 1 89 ? 20.510 -15.333 -26.020 1.00 53.62 89 PRO A N 1
ATOM 736 C CA . PRO A 1 89 ? 20.774 -16.156 -27.188 1.00 53.62 89 PRO A CA 1
ATOM 737 C C . PRO A 1 89 ? 21.988 -17.019 -26.858 1.00 53.62 89 PRO A C 1
ATOM 739 O O . PRO A 1 89 ? 23.057 -16.505 -26.524 1.00 53.62 89 PRO A O 1
ATOM 742 N N . ARG A 1 90 ? 21.809 -18.345 -26.898 1.00 61.47 90 ARG A N 1
ATOM 743 C CA . ARG A 1 90 ? 22.920 -19.282 -26.718 1.00 61.47 90 ARG A CA 1
ATOM 744 C C . ARG A 1 90 ? 24.017 -18.861 -27.703 1.00 61.47 90 ARG A C 1
ATOM 746 O O . ARG A 1 90 ? 23.683 -18.619 -28.868 1.00 61.47 90 ARG A O 1
ATOM 753 N N . PRO A 1 91 ? 25.289 -18.746 -27.284 1.00 58.97 91 PRO A N 1
ATOM 754 C CA . PRO A 1 91 ? 26.360 -18.488 -28.232 1.00 58.97 91 PRO A CA 1
ATOM 755 C C . PRO A 1 91 ? 26.262 -19.542 -29.335 1.00 58.97 91 PRO A C 1
ATOM 757 O O . PRO A 1 91 ? 26.170 -20.738 -29.045 1.00 58.97 91 PRO A O 1
ATOM 760 N N . LYS A 1 92 ? 26.194 -19.098 -30.597 1.00 61.41 92 LYS A N 1
ATOM 761 C CA . LYS A 1 92 ? 26.281 -20.003 -31.743 1.00 61.41 92 LYS A CA 1
ATOM 762 C C . LYS A 1 92 ? 27.577 -20.786 -31.565 1.00 61.41 92 LYS A C 1
ATOM 764 O O . LYS A 1 92 ? 28.655 -20.204 -31.633 1.00 61.41 92 LYS A O 1
ATOM 769 N N . TYR A 1 93 ? 27.456 -22.077 -31.276 1.00 60.09 93 TYR A N 1
ATOM 770 C CA . TYR A 1 93 ? 28.579 -22.998 -31.298 1.00 60.09 93 TYR A CA 1
ATOM 771 C C . TYR A 1 93 ? 29.141 -22.952 -32.723 1.00 60.09 93 TYR A C 1
ATOM 773 O O . TYR A 1 93 ? 28.507 -23.440 -33.656 1.00 60.09 93 TYR A O 1
ATOM 781 N N . PHE A 1 94 ? 30.283 -22.296 -32.907 1.00 60.62 94 PHE A N 1
ATOM 782 C CA . PHE A 1 94 ? 31.094 -22.491 -34.099 1.00 60.62 94 PHE A CA 1
ATOM 783 C C . PHE A 1 94 ? 31.902 -23.768 -33.850 1.00 60.62 94 PHE A C 1
ATOM 785 O O . PHE A 1 94 ? 32.639 -23.810 -32.860 1.00 60.62 94 PHE A O 1
ATOM 792 N N . PRO A 1 95 ? 31.743 -24.834 -34.655 1.00 58.38 95 PRO A N 1
ATOM 793 C CA . PRO A 1 95 ? 32.624 -25.985 -34.534 1.00 58.38 95 PRO A CA 1
ATOM 794 C C . PRO A 1 95 ? 34.067 -25.544 -34.847 1.00 58.38 95 PRO A C 1
ATOM 796 O O . PRO A 1 95 ? 34.255 -24.689 -35.719 1.00 58.38 95 PRO A O 1
ATOM 799 N N . PRO A 1 96 ? 35.075 -26.064 -34.124 1.00 64.56 96 PRO A N 1
ATOM 800 C CA . PRO A 1 96 ? 36.469 -25.773 -34.433 1.00 64.56 96 PRO A CA 1
ATOM 801 C C . PRO A 1 96 ? 36.857 -26.339 -35.816 1.00 64.56 96 PRO A C 1
ATOM 803 O O . PRO A 1 96 ? 36.195 -27.272 -36.281 1.00 64.56 96 PRO A O 1
ATOM 806 N N . PRO A 1 97 ? 37.880 -25.750 -36.468 1.00 65.56 97 PRO A N 1
ATOM 807 C CA . PRO A 1 97 ? 38.346 -26.145 -37.798 1.00 65.56 97 PRO A CA 1
ATOM 808 C C . PRO A 1 97 ? 38.927 -27.561 -37.847 1.00 65.56 97 PRO A C 1
ATOM 810 O O . PRO A 1 97 ? 39.461 -28.026 -36.813 1.00 65.56 97 PRO A O 1
#

Radius of gyration: 18.75 Å; Cα contacts (8 Å, |Δi|>4): 171; chains: 1; bounding box: 52×43×49 Å

pLDDT: mean 83.53, std 14.65, range [45.59, 97.12]

Solvent-accessible surface area (backbone atoms only — not comparable to full-atom values): 5898 Å² total; per-residue (Å²): 134,66,80,42,80,63,70,38,80,36,56,72,45,66,45,79,48,93,94,52,98,59,69,44,75,39,30,37,42,54,95,93,39,78,48,73,51,84,52,82,57,52,72,50,79,55,98,54,35,37,40,34,44,35,58,46,96,48,33,37,37,36,35,36,37,34,64,86,76,73,40,38,28,39,44,28,40,30,55,77,58,60,74,67,88,82,72,67,79,73,77,80,82,72,80,82,133

Nearest PDB structures (foldseek):
  3rpx-assembly1_C  TM=6.790E-01  e=1.601E+00  Homo sapiens
  3rpx-assembly1_A  TM=6.623E-01  e=1.988E+00  Homo sapiens
  2ejx-assembly1_A  TM=4.047E-01  e=1.784E+00  Sulfurisphaera tokodaii str. 7
  4fr9-assembly1_A  TM=6.654E-01  e=8.553E+00  Bacteroides fragilis NCTC 9343
  9etd-assembly1_A  TM=3.982E-01  e=7.273E+00  Gallus gallus